Protein AF-A0A367FMP9-F1 (afdb_monomer_lite)

Structure (mmCIF, N/CA/C/O backbone):
data_AF-A0A367FMP9-F1
#
_entry.id   AF-A0A367FMP9-F1
#
loop_
_atom_site.group_PDB
_atom_site.id
_atom_site.type_symbol
_atom_site.label_atom_id
_atom_site.label_alt_id
_atom_site.label_comp_id
_atom_site.label_asym_id
_atom_site.label_entity_id
_atom_site.label_seq_id
_atom_site.pdbx_PDB_ins_code
_atom_site.Cartn_x
_atom_site.Cartn_y
_atom_site.Cartn_z
_atom_site.occupancy
_atom_site.B_iso_or_equiv
_atom_site.auth_seq_id
_atom_site.auth_comp_id
_atom_site.auth_asym_id
_atom_site.auth_atom_id
_atom_site.pdbx_PDB_model_num
ATOM 1 N N . MET A 1 1 ? -19.852 -43.358 34.029 1.00 41.12 1 MET A N 1
ATOM 2 C CA . MET A 1 1 ? -18.564 -44.069 33.866 1.00 41.12 1 MET A CA 1
ATOM 3 C C . MET A 1 1 ? -17.877 -43.483 32.632 1.00 41.12 1 MET A C 1
ATOM 5 O O . MET A 1 1 ? -18.509 -43.511 31.595 1.00 41.12 1 MET A O 1
ATOM 9 N N . ASN A 1 2 ? -16.707 -42.842 32.593 1.00 47.84 2 ASN A N 1
ATOM 10 C CA . ASN A 1 2 ? -15.690 -42.429 33.561 1.00 47.84 2 ASN A CA 1
ATOM 11 C C . ASN A 1 2 ? -15.113 -41.090 33.049 1.00 47.84 2 ASN A C 1
ATOM 13 O O . ASN A 1 2 ? -14.847 -40.946 31.858 1.00 47.84 2 ASN A O 1
ATOM 17 N N . LYS A 1 3 ? -14.960 -40.106 33.940 1.00 50.38 3 LYS A N 1
ATOM 18 C CA . LYS A 1 3 ? -14.469 -38.748 33.662 1.00 50.38 3 LYS A CA 1
ATOM 19 C C . LYS A 1 3 ? -12.982 -38.718 34.039 1.00 50.38 3 LYS A C 1
ATOM 21 O O . LYS A 1 3 ? -12.670 -38.878 35.213 1.00 50.38 3 LYS A O 1
ATOM 26 N N . ALA A 1 4 ? -12.076 -38.581 33.070 1.00 57.34 4 ALA A N 1
ATOM 27 C CA . ALA A 1 4 ? -10.633 -38.550 33.323 1.00 57.34 4 ALA A CA 1
ATOM 28 C C . ALA A 1 4 ? -10.126 -37.100 33.367 1.00 57.34 4 ALA A C 1
ATOM 30 O O . ALA A 1 4 ? -9.941 -36.447 32.341 1.00 57.34 4 ALA A O 1
ATOM 31 N N . SER A 1 5 ? -9.931 -36.598 34.581 1.00 60.44 5 SER A N 1
ATOM 32 C CA . SER A 1 5 ? -9.283 -35.332 34.921 1.00 60.44 5 SER A CA 1
ATOM 33 C C . SER A 1 5 ? -7.762 -35.510 34.920 1.00 60.44 5 SER A C 1
ATOM 35 O O . SER A 1 5 ? -7.238 -36.382 35.609 1.00 60.44 5 SER A O 1
ATOM 37 N N . ARG A 1 6 ? -7.036 -34.682 34.159 1.00 68.94 6 ARG A N 1
ATOM 38 C CA . ARG A 1 6 ? -5.566 -34.612 34.206 1.00 68.94 6 ARG A CA 1
ATOM 39 C C . ARG A 1 6 ? -5.124 -33.415 35.062 1.00 68.94 6 ARG A C 1
ATOM 41 O O . ARG A 1 6 ? -5.637 -32.319 34.831 1.00 68.94 6 ARG A O 1
ATOM 48 N N . PRO A 1 7 ? -4.208 -33.600 36.029 1.00 62.88 7 PRO A N 1
ATOM 49 C CA . PRO A 1 7 ? -3.743 -32.526 36.895 1.00 62.88 7 PRO A CA 1
ATOM 50 C C . PRO A 1 7 ? -2.703 -31.631 36.210 1.00 62.88 7 PRO A C 1
ATOM 52 O O . PRO A 1 7 ? -1.927 -32.060 35.357 1.00 62.88 7 PRO A O 1
ATOM 55 N N . TRP A 1 8 ? -2.737 -30.366 36.616 1.00 44.94 8 TRP A N 1
ATOM 56 C CA . TRP A 1 8 ? -1.845 -29.281 36.234 1.00 44.94 8 TRP A CA 1
ATOM 57 C C . TRP A 1 8 ? -0.479 -29.420 36.916 1.00 44.94 8 TRP A C 1
ATOM 59 O O . TRP A 1 8 ? -0.412 -29.749 38.098 1.00 44.94 8 TRP A O 1
ATOM 69 N N . ILE A 1 9 ? 0.598 -29.092 36.199 1.00 62.84 9 ILE A N 1
ATOM 70 C CA . ILE A 1 9 ? 1.933 -28.889 36.774 1.00 62.84 9 ILE A CA 1
ATOM 71 C C . ILE A 1 9 ? 2.283 -27.409 36.583 1.00 62.84 9 ILE A C 1
ATOM 73 O O . ILE A 1 9 ? 2.570 -26.969 35.472 1.00 62.84 9 ILE A O 1
ATOM 77 N N . CYS A 1 10 ? 2.222 -26.641 37.672 1.00 55.25 10 CYS A N 1
ATOM 78 C CA . CYS A 1 10 ? 2.779 -25.292 37.760 1.00 55.25 10 CYS A CA 1
ATOM 79 C C . CYS A 1 10 ? 4.260 -25.404 38.133 1.00 55.25 10 CYS A C 1
ATOM 81 O O . CYS A 1 10 ? 4.581 -25.888 39.216 1.00 55.25 10 CYS A O 1
ATOM 83 N N . VAL A 1 11 ? 5.156 -24.945 37.259 1.00 69.00 11 VAL A N 1
ATOM 84 C CA . VAL A 1 11 ? 6.580 -24.778 37.580 1.00 69.00 11 VAL A CA 1
ATOM 85 C C . VAL A 1 11 ? 6.829 -23.300 37.859 1.00 69.00 11 VAL A C 1
ATOM 87 O O . VAL A 1 11 ? 6.815 -22.474 36.949 1.00 69.00 11 VAL A O 1
ATOM 90 N N . THR A 1 12 ? 7.029 -22.964 39.130 1.00 63.22 12 THR A N 1
ATOM 91 C CA . THR A 1 12 ? 7.410 -21.626 39.594 1.00 63.22 12 THR A CA 1
ATOM 92 C C . THR A 1 12 ? 8.935 -21.528 39.597 1.00 63.22 12 THR A C 1
ATOM 94 O O . THR A 1 12 ? 9.596 -22.212 40.374 1.00 63.22 12 THR A O 1
ATOM 97 N N . VAL A 1 13 ? 9.510 -20.685 38.737 1.00 65.69 13 VAL A N 1
ATOM 98 C CA . VAL A 1 13 ? 10.944 -20.357 38.773 1.00 65.69 13 VAL A CA 1
ATOM 99 C C . VAL A 1 13 ? 11.116 -19.087 39.602 1.00 65.69 13 VAL A C 1
ATOM 101 O O . VAL A 1 13 ? 10.704 -18.007 39.186 1.00 65.69 13 VAL A O 1
ATOM 104 N N . ALA A 1 14 ? 11.705 -19.226 40.788 1.00 62.50 14 ALA A N 1
ATOM 105 C CA . ALA A 1 14 ? 12.125 -18.107 41.621 1.00 62.50 14 ALA A CA 1
ATOM 106 C C . ALA A 1 14 ? 13.494 -17.603 41.136 1.00 62.50 14 ALA A C 1
ATOM 108 O O . ALA A 1 14 ? 14.481 -18.330 41.214 1.00 62.50 14 ALA A O 1
ATOM 109 N N . PHE A 1 15 ? 13.561 -16.365 40.641 1.00 57.66 15 PHE A N 1
ATOM 110 C CA . PHE A 1 15 ? 14.829 -15.674 40.400 1.00 57.66 15 PHE A CA 1
ATOM 111 C C . PHE A 1 15 ? 15.141 -14.777 41.601 1.00 57.66 15 PHE A C 1
ATOM 113 O O . PHE A 1 15 ? 14.449 -13.788 41.848 1.00 57.66 15 PHE A O 1
ATOM 120 N N . LEU A 1 16 ? 16.171 -15.162 42.360 1.00 63.25 16 LEU A N 1
ATOM 121 C CA . LEU A 1 16 ? 16.788 -14.340 43.396 1.00 63.25 16 LEU A CA 1
ATOM 122 C C . LEU A 1 16 ? 17.497 -13.137 42.763 1.00 63.25 16 LEU A C 1
ATOM 124 O O . LEU A 1 16 ? 18.190 -13.263 41.754 1.00 63.25 16 LEU A O 1
ATOM 128 N N . GLY A 1 17 ? 17.313 -11.978 43.392 1.00 45.84 17 GLY A N 1
ATOM 129 C CA . GLY A 1 17 ? 17.892 -10.707 42.984 1.00 45.84 17 GLY A CA 1
ATOM 130 C C . GLY A 1 17 ? 19.387 -10.574 43.275 1.00 45.84 17 GLY A C 1
ATOM 131 O O . GLY A 1 17 ? 19.927 -11.166 44.207 1.00 45.84 17 GLY A O 1
ATOM 132 N N . LEU A 1 18 ? 20.020 -9.703 42.493 1.00 62.56 18 LEU A N 1
ATOM 133 C CA . LEU A 1 18 ? 21.317 -9.105 42.779 1.00 62.56 18 LEU A CA 1
ATOM 134 C C . LEU A 1 18 ? 21.143 -7.586 42.694 1.00 62.56 18 LEU A C 1
ATOM 136 O O . LEU A 1 18 ? 20.900 -7.034 41.623 1.00 62.56 18 LEU A O 1
ATOM 140 N N . VAL A 1 19 ? 21.213 -6.927 43.850 1.00 63.03 19 VAL A N 1
ATOM 141 C CA . VAL A 1 19 ? 21.247 -5.468 43.978 1.00 63.03 19 VAL A CA 1
ATOM 142 C C . VAL A 1 19 ? 22.716 -5.056 43.957 1.00 63.03 19 VAL A C 1
ATOM 144 O O . VAL A 1 19 ? 23.483 -5.488 44.814 1.00 63.03 19 VAL A O 1
ATOM 147 N N . ALA A 1 20 ? 23.110 -4.245 42.977 1.00 69.69 20 ALA A N 1
ATOM 148 C CA . ALA A 1 20 ? 24.443 -3.651 42.907 1.00 69.69 20 ALA A CA 1
ATOM 149 C C . ALA A 1 20 ? 24.417 -2.192 43.419 1.00 69.69 20 ALA A C 1
ATOM 151 O O . ALA A 1 20 ? 23.413 -1.501 43.225 1.00 69.69 20 ALA A O 1
ATOM 152 N N . PRO A 1 21 ? 25.493 -1.722 44.078 1.00 63.00 21 PRO A N 1
ATOM 153 C CA . PRO A 1 21 ? 25.551 -0.416 44.731 1.00 63.00 21 PRO A CA 1
ATOM 154 C C . PRO A 1 21 ? 25.764 0.746 43.750 1.00 63.00 21 PRO A C 1
ATOM 156 O O . PRO A 1 21 ? 26.483 0.630 42.758 1.00 63.00 21 PRO A O 1
ATOM 159 N N . ALA A 1 22 ? 25.157 1.889 44.076 1.00 54.41 22 ALA A N 1
ATOM 160 C CA . ALA A 1 22 ? 25.309 3.155 43.371 1.00 54.41 22 ALA A CA 1
ATOM 161 C C . ALA A 1 22 ? 26.626 3.857 43.745 1.00 54.41 22 ALA A C 1
ATOM 163 O O . ALA A 1 22 ? 26.921 4.057 44.923 1.00 54.41 22 ALA A O 1
ATOM 164 N N . THR A 1 23 ? 27.385 4.287 42.739 1.00 71.00 23 THR A N 1
ATOM 165 C CA . THR A 1 23 ? 28.514 5.217 42.865 1.00 71.00 23 THR A CA 1
ATOM 166 C C . THR A 1 23 ? 28.060 6.643 42.526 1.00 71.00 23 THR A C 1
ATOM 168 O O . THR A 1 23 ? 27.475 6.855 41.463 1.00 71.00 23 THR A O 1
ATOM 171 N N . PRO A 1 24 ? 28.326 7.651 43.376 1.00 57.12 24 PRO A N 1
ATOM 172 C CA . PRO A 1 24 ? 28.145 9.047 43.005 1.00 57.12 24 PRO A CA 1
ATOM 173 C C . PRO A 1 24 ? 29.398 9.565 42.287 1.00 57.12 24 PRO A C 1
ATOM 175 O O . PRO A 1 24 ? 30.506 9.470 42.810 1.00 57.12 24 PRO A O 1
ATOM 178 N N . ALA A 1 25 ? 29.220 10.161 41.110 1.00 63.53 25 ALA A N 1
ATOM 179 C CA . ALA A 1 25 ? 30.243 10.975 40.464 1.00 63.53 25 ALA A CA 1
ATOM 180 C C . ALA A 1 25 ? 29.749 12.423 40.408 1.00 63.53 25 ALA A C 1
ATOM 182 O O . ALA A 1 25 ? 28.832 12.756 39.658 1.00 63.53 25 ALA A O 1
ATOM 183 N N . MET A 1 26 ? 30.354 13.281 41.229 1.00 53.59 26 MET A N 1
ATOM 184 C CA . MET A 1 26 ? 30.316 14.723 41.026 1.00 53.59 26 MET A CA 1
ATOM 185 C C . MET A 1 26 ? 31.365 15.092 39.978 1.00 53.59 26 MET A C 1
ATOM 187 O O . MET A 1 26 ? 32.537 14.767 40.143 1.00 53.59 26 MET A O 1
ATOM 191 N N . ALA A 1 27 ? 30.960 15.823 38.944 1.00 55.28 27 ALA A N 1
ATOM 192 C CA . ALA A 1 27 ? 31.862 16.670 38.177 1.00 55.28 27 ALA A CA 1
ATOM 193 C C . ALA A 1 27 ? 31.080 17.875 37.649 1.00 55.28 27 ALA A C 1
ATOM 195 O O . ALA A 1 27 ? 30.148 17.745 36.857 1.00 55.28 27 ALA A O 1
ATOM 196 N N . ALA A 1 28 ? 31.465 19.046 38.146 1.00 50.59 28 ALA A N 1
ATOM 197 C CA . ALA A 1 28 ? 31.073 20.342 37.626 1.00 50.59 28 ALA A CA 1
ATOM 198 C C . ALA A 1 28 ? 31.735 20.585 36.259 1.00 50.59 28 ALA A C 1
ATOM 200 O O . ALA A 1 28 ? 32.899 20.241 36.060 1.00 50.59 28 ALA A O 1
ATOM 201 N N . GLY A 1 29 ? 31.008 21.220 35.340 1.00 46.66 29 GLY A N 1
ATOM 202 C CA . GLY A 1 29 ? 31.519 21.655 34.043 1.00 46.66 29 GLY A CA 1
ATOM 203 C C . GLY A 1 29 ? 30.668 22.793 33.487 1.00 46.66 29 GLY A C 1
ATOM 204 O O . GLY A 1 29 ? 29.458 22.661 33.335 1.00 46.66 29 GLY A O 1
ATOM 205 N N . VAL A 1 30 ? 31.316 23.928 33.259 1.00 44.28 30 VAL A N 1
ATOM 206 C CA . VAL A 1 30 ? 30.765 25.252 32.952 1.00 44.28 30 VAL A CA 1
ATOM 207 C C . VAL A 1 30 ? 30.417 25.409 31.456 1.00 44.28 30 VAL A C 1
ATOM 209 O O . VAL A 1 30 ? 31.177 24.981 30.599 1.00 44.28 30 VAL A O 1
ATOM 212 N N . ALA A 1 31 ? 29.270 26.056 31.201 1.00 42.22 31 ALA A N 1
ATOM 213 C CA . ALA A 1 31 ? 28.817 26.876 30.057 1.00 42.22 31 ALA A CA 1
ATOM 214 C C . ALA A 1 31 ? 29.246 26.583 28.595 1.00 42.22 31 ALA A C 1
ATOM 216 O O . ALA A 1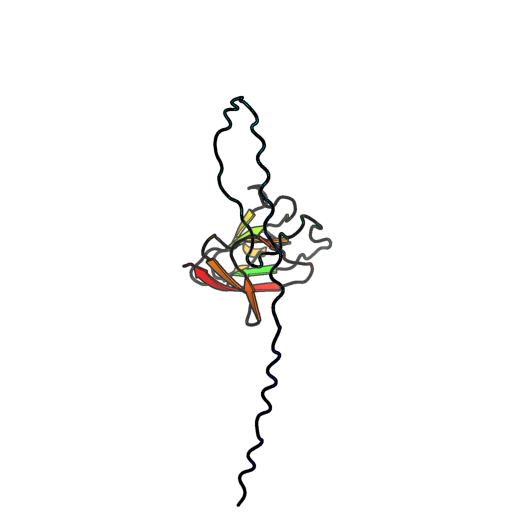 31 ? 30.407 26.736 28.228 1.00 42.22 31 ALA A O 1
ATOM 217 N N . SER A 1 32 ? 28.252 26.469 27.697 1.00 46.12 32 SER A N 1
ATOM 218 C CA . SER A 1 32 ? 27.940 27.514 26.688 1.00 46.12 32 SER A CA 1
ATOM 219 C C . SER A 1 32 ? 26.689 27.178 25.850 1.00 46.12 32 SER A C 1
ATOM 221 O O . SER A 1 32 ? 26.336 26.006 25.720 1.00 46.12 32 SER A O 1
ATOM 223 N N . PRO A 1 33 ? 25.978 28.192 25.314 1.00 54.31 33 PRO A N 1
ATOM 224 C CA . PRO A 1 33 ? 24.653 28.041 24.730 1.00 54.31 33 PRO A CA 1
ATOM 225 C C . PRO A 1 33 ? 24.735 27.616 23.262 1.00 54.31 33 PRO A C 1
ATOM 227 O O . PRO A 1 33 ? 25.579 28.078 22.499 1.00 54.31 33 PRO A O 1
ATOM 230 N N . SER A 1 34 ? 23.807 26.773 22.828 1.00 41.69 34 SER A N 1
ATOM 231 C CA . SER A 1 34 ? 23.527 26.583 21.408 1.00 41.69 34 SER A CA 1
ATOM 232 C C . SER A 1 34 ? 22.027 26.495 21.221 1.00 41.69 34 SER A C 1
ATOM 234 O O . SER A 1 34 ? 21.369 25.521 21.578 1.00 41.69 34 SER A O 1
ATOM 236 N N . THR A 1 35 ? 21.483 27.578 20.683 1.00 51.22 35 THR A N 1
ATOM 237 C CA . THR A 1 35 ? 20.157 27.637 20.095 1.00 51.22 35 THR A CA 1
ATOM 238 C C . THR A 1 35 ? 20.048 26.539 19.040 1.00 51.22 35 THR A C 1
ATOM 240 O O . THR A 1 35 ? 20.678 26.617 17.989 1.00 51.22 35 THR A O 1
ATOM 243 N N . THR A 1 36 ? 19.230 25.516 19.270 1.00 41.19 36 THR A N 1
ATOM 244 C CA . THR A 1 36 ? 18.662 24.733 18.169 1.00 41.19 36 THR A CA 1
ATOM 245 C C . THR A 1 36 ? 17.211 24.401 18.482 1.00 41.19 36 THR A C 1
ATOM 247 O O . THR A 1 36 ? 16.864 23.653 19.390 1.00 41.19 36 THR A O 1
ATOM 250 N N . ARG A 1 37 ? 16.375 25.079 17.705 1.00 37.84 37 ARG A N 1
ATOM 251 C CA . ARG A 1 37 ? 14.945 24.913 17.493 1.00 37.84 37 ARG A CA 1
ATOM 252 C C . ARG A 1 37 ? 14.571 23.428 17.355 1.00 37.84 37 ARG A C 1
ATOM 254 O O . ARG A 1 37 ? 15.131 22.748 16.510 1.00 37.84 37 ARG A O 1
ATOM 261 N N . GLY A 1 38 ? 13.604 23.010 18.177 1.00 41.84 38 GLY A N 1
ATOM 262 C CA . GLY A 1 38 ? 12.601 21.957 17.965 1.00 41.84 38 GLY A CA 1
ATOM 263 C C . GLY A 1 38 ? 13.011 20.672 17.240 1.00 41.84 38 GLY A C 1
ATOM 264 O O . GLY A 1 38 ? 13.281 20.684 16.051 1.00 41.84 38 GLY A O 1
ATOM 265 N N . HIS A 1 39 ? 12.906 19.535 17.926 1.00 34.69 39 HIS A N 1
ATOM 266 C CA . HIS A 1 39 ? 11.821 18.569 17.711 1.00 34.69 39 HIS A CA 1
ATOM 267 C C . HIS A 1 39 ? 12.013 17.394 18.674 1.00 34.69 39 HIS A C 1
ATOM 269 O O . HIS A 1 39 ? 12.926 16.581 18.555 1.00 34.69 39 HIS A O 1
ATOM 275 N N . THR A 1 40 ? 11.131 17.349 19.663 1.00 32.59 40 THR A N 1
ATOM 276 C CA . THR A 1 40 ? 11.022 16.292 20.658 1.00 32.59 40 THR A CA 1
ATOM 277 C C . THR A 1 40 ? 10.536 14.993 20.010 1.00 32.59 40 THR A C 1
ATOM 279 O O . THR A 1 40 ? 9.565 14.997 19.259 1.00 32.59 40 THR A O 1
ATOM 282 N N . ALA A 1 41 ? 11.195 13.901 20.405 1.00 37.31 41 ALA A N 1
ATOM 283 C CA . ALA A 1 41 ? 10.769 12.502 20.382 1.00 37.31 41 ALA A CA 1
ATOM 284 C C . ALA A 1 41 ? 10.529 11.811 19.025 1.00 37.31 41 ALA A C 1
ATOM 286 O O . ALA A 1 41 ? 9.494 11.954 18.384 1.00 37.31 41 ALA A O 1
ATOM 287 N N . VAL A 1 42 ? 11.412 10.857 18.714 1.00 34.66 42 VAL A N 1
ATOM 288 C CA . VAL A 1 42 ? 11.005 9.616 18.041 1.00 34.66 42 VAL A CA 1
ATOM 289 C C . VAL A 1 42 ? 11.493 8.442 18.881 1.00 34.66 42 VAL A C 1
ATOM 291 O O . VAL A 1 42 ? 12.537 7.850 18.620 1.00 34.66 42 VAL A O 1
ATOM 294 N N . GLN A 1 43 ? 10.718 8.103 19.909 1.00 33.62 43 GLN A N 1
ATOM 295 C CA . GLN A 1 43 ? 10.812 6.804 20.562 1.00 33.62 43 GLN A CA 1
ATOM 296 C C . GLN A 1 43 ? 9.936 5.842 19.753 1.00 33.62 43 GLN A C 1
ATOM 298 O O . GLN A 1 43 ? 8.721 5.770 19.916 1.00 33.62 43 GLN A O 1
ATOM 303 N N . SER A 1 44 ? 10.552 5.190 18.766 1.00 40.22 44 SER A N 1
ATOM 304 C CA . SER A 1 44 ? 9.930 4.117 17.992 1.00 40.22 44 SER A CA 1
ATOM 305 C C . SER A 1 44 ? 10.217 2.790 18.676 1.00 40.22 44 SER A C 1
ATOM 307 O O . SER A 1 44 ? 11.192 2.142 18.325 1.00 40.22 44 SER A O 1
ATOM 309 N N . ASP A 1 45 ? 9.355 2.380 19.601 1.00 41.53 45 ASP A N 1
ATOM 310 C CA . ASP A 1 45 ? 9.285 0.981 20.019 1.00 41.53 45 ASP A CA 1
ATOM 311 C C . ASP A 1 45 ? 7.835 0.557 20.237 1.00 41.53 45 ASP A C 1
ATOM 313 O O . ASP A 1 45 ? 7.234 0.778 21.283 1.00 41.53 45 ASP A O 1
ATOM 317 N N . ALA A 1 46 ? 7.276 -0.039 19.183 1.00 36.09 46 ALA A N 1
ATOM 318 C CA . ALA A 1 46 ? 6.216 -1.041 19.235 1.00 36.09 46 ALA A CA 1
ATOM 319 C C . ALA A 1 46 ? 6.098 -1.683 17.841 1.00 36.09 46 ALA A C 1
ATOM 321 O O . ALA A 1 46 ? 5.275 -1.294 17.016 1.00 36.09 46 ALA A O 1
ATOM 322 N N . SER A 1 47 ? 6.977 -2.648 17.556 1.00 39.75 47 SER A N 1
ATOM 323 C CA . SER A 1 47 ? 6.764 -3.706 16.547 1.00 39.75 47 SER A CA 1
ATOM 324 C C . SER A 1 47 ? 6.430 -3.259 15.109 1.00 39.75 47 SER A C 1
ATOM 326 O O . SER A 1 47 ? 5.775 -3.988 14.364 1.00 39.75 47 SER A O 1
ATOM 328 N N . GLY A 1 48 ? 6.892 -2.080 14.691 1.00 38.50 48 GLY A N 1
ATOM 329 C CA . GLY A 1 48 ? 6.840 -1.596 13.313 1.00 38.50 48 GLY A CA 1
ATOM 330 C C . GLY A 1 48 ? 8.215 -1.737 12.683 1.00 38.50 48 GLY A C 1
ATOM 331 O O . GLY A 1 48 ? 9.029 -0.823 12.779 1.00 38.50 48 GLY A O 1
ATOM 332 N N . GLY A 1 49 ? 8.502 -2.891 12.076 1.00 35.31 49 GLY A N 1
ATOM 333 C CA . GLY A 1 49 ? 9.765 -3.088 11.371 1.00 35.31 49 GLY A CA 1
ATOM 334 C C . GLY A 1 49 ? 9.964 -1.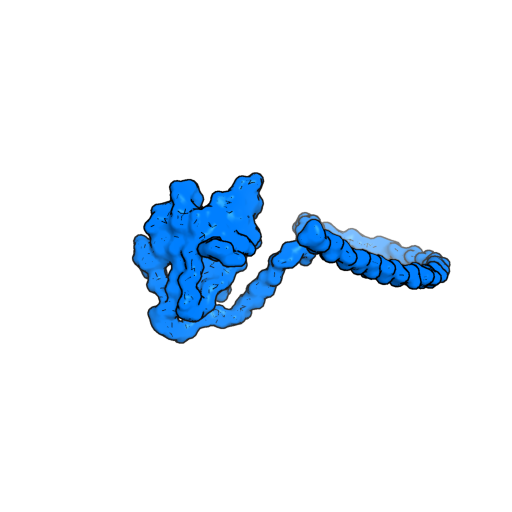955 10.366 1.00 35.31 49 GLY A C 1
ATOM 335 O O . GLY A 1 49 ? 9.201 -1.847 9.406 1.00 35.31 49 GLY A O 1
ATOM 336 N N . ARG A 1 50 ? 10.966 -1.094 10.596 1.00 43.22 50 ARG A N 1
ATOM 337 C CA . ARG A 1 50 ? 11.430 -0.126 9.600 1.00 43.22 50 ARG A CA 1
ATOM 338 C C . ARG A 1 50 ? 11.827 -0.936 8.375 1.00 43.22 50 ARG A C 1
ATOM 340 O O . ARG A 1 50 ? 12.864 -1.593 8.363 1.00 43.22 50 ARG A O 1
ATOM 347 N N . VAL A 1 51 ? 10.956 -0.957 7.372 1.00 45.75 51 VAL A N 1
ATOM 348 C CA . VAL A 1 51 ? 11.218 -1.676 6.130 1.00 45.75 51 VAL A CA 1
ATOM 349 C C . VAL A 1 51 ? 12.369 -0.949 5.452 1.00 45.75 51 VAL A C 1
ATOM 351 O O . VAL A 1 51 ? 12.203 0.186 4.998 1.00 45.75 51 VAL A O 1
ATOM 354 N N . ALA A 1 52 ? 13.538 -1.589 5.441 1.00 44.09 52 ALA A N 1
ATOM 355 C CA . ALA A 1 52 ? 14.705 -1.110 4.722 1.00 44.09 52 ALA A CA 1
ATOM 356 C C . ALA A 1 52 ? 14.307 -0.812 3.267 1.00 44.09 52 ALA A C 1
ATOM 358 O O . ALA A 1 52 ? 13.649 -1.630 2.613 1.00 44.09 52 ALA A O 1
ATOM 359 N N . ALA A 1 53 ? 14.664 0.378 2.781 1.00 49.19 53 ALA A N 1
ATOM 360 C CA . ALA A 1 53 ? 14.576 0.719 1.368 1.00 49.19 53 ALA A CA 1
ATOM 361 C C . ALA A 1 53 ? 15.480 -0.263 0.619 1.00 49.19 53 ALA A C 1
ATOM 363 O O . ALA A 1 53 ? 16.700 -0.183 0.707 1.00 49.19 53 ALA A O 1
ATOM 364 N N . GLY A 1 54 ? 14.901 -1.285 -0.001 1.00 52.22 54 GLY A N 1
ATOM 365 C CA . GLY A 1 54 ? 15.719 -2.396 -0.458 1.00 52.22 54 GLY A CA 1
ATOM 366 C C . GLY A 1 54 ? 14.948 -3.364 -1.318 1.00 52.22 54 GLY A C 1
ATOM 367 O O . GLY A 1 54 ? 14.461 -4.374 -0.812 1.00 52.22 54 GLY A O 1
ATOM 368 N N . ARG A 1 55 ? 14.949 -3.067 -2.621 1.00 55.47 55 ARG A N 1
ATOM 369 C CA . ARG A 1 55 ? 14.398 -3.799 -3.776 1.00 55.47 55 ARG A CA 1
ATOM 370 C C . ARG A 1 55 ? 13.024 -3.263 -4.217 1.00 55.47 55 ARG A C 1
ATOM 372 O O . ARG A 1 55 ? 12.073 -3.284 -3.445 1.00 55.47 55 ARG A O 1
ATOM 379 N N . LYS A 1 56 ? 12.961 -2.745 -5.444 1.00 66.69 56 LYS A N 1
ATOM 380 C CA . LYS A 1 56 ? 11.719 -2.574 -6.213 1.00 66.69 56 LYS A CA 1
ATOM 381 C C . LYS A 1 56 ? 11.221 -3.967 -6.618 1.00 66.69 56 LYS A C 1
ATOM 383 O O . LYS A 1 56 ? 12.022 -4.908 -6.574 1.00 66.69 56 LYS A O 1
ATOM 388 N N . CYS A 1 57 ? 9.947 -4.138 -6.946 1.00 71.38 57 CYS A N 1
ATOM 389 C CA . CYS A 1 57 ? 9.543 -5.336 -7.680 1.00 71.38 57 CYS A CA 1
ATOM 390 C C . CYS A 1 57 ? 10.352 -5.486 -8.974 1.00 71.38 57 CYS A C 1
ATOM 392 O O . CYS A 1 57 ? 10.738 -4.485 -9.580 1.00 71.38 57 CYS A O 1
ATOM 394 N N . THR A 1 58 ? 10.664 -6.724 -9.364 1.00 63.38 58 THR A N 1
ATOM 395 C CA . THR A 1 58 ? 11.714 -6.979 -10.370 1.00 63.38 58 THR A CA 1
ATOM 396 C C . THR A 1 58 ? 11.245 -7.503 -11.728 1.00 63.38 58 THR A C 1
ATOM 398 O O . THR A 1 58 ? 12.009 -7.353 -12.667 1.00 63.38 58 THR A O 1
ATOM 401 N N . GLU A 1 59 ? 10.043 -8.068 -11.894 1.00 59.41 59 GLU A N 1
ATOM 402 C CA . GLU A 1 59 ? 9.605 -8.697 -13.166 1.00 59.41 59 GLU A CA 1
ATOM 403 C C . GLU A 1 59 ? 8.057 -8.730 -13.268 1.00 59.41 59 GLU A C 1
ATOM 405 O O . GLU A 1 59 ? 7.383 -8.592 -12.244 1.00 59.41 59 GLU A O 1
ATOM 410 N N . PRO A 1 60 ? 7.452 -8.911 -14.464 1.00 59.28 60 PRO A N 1
ATOM 411 C CA . PRO A 1 60 ? 6.539 -7.956 -15.119 1.00 59.28 60 PRO A CA 1
ATOM 412 C C . PRO A 1 60 ? 5.141 -7.805 -14.490 1.00 59.28 60 PRO A C 1
ATOM 414 O O . PRO A 1 60 ? 4.292 -7.103 -15.041 1.00 59.28 60 PRO A O 1
ATOM 417 N N . LEU A 1 61 ? 4.882 -8.506 -13.386 1.00 63.22 61 LEU A N 1
ATOM 418 C CA . LEU A 1 61 ? 3.670 -8.435 -12.580 1.00 63.22 61 LEU A CA 1
ATOM 419 C C . LEU A 1 61 ? 4.065 -8.354 -11.097 1.00 63.22 61 LEU A C 1
ATOM 421 O O . LEU A 1 61 ? 4.170 -9.362 -10.387 1.00 63.22 61 LEU A O 1
ATOM 425 N N . CYS A 1 62 ? 4.251 -7.130 -10.618 1.00 73.69 62 CYS A N 1
ATOM 426 C CA . CYS A 1 62 ? 4.490 -6.822 -9.217 1.00 73.69 62 CYS A CA 1
ATOM 427 C C . CYS A 1 62 ? 3.173 -6.830 -8.446 1.00 73.69 62 CYS A C 1
ATOM 429 O O . CYS A 1 62 ? 2.438 -5.844 -8.414 1.00 73.69 62 CYS A O 1
ATOM 431 N N . GLY A 1 63 ? 2.886 -7.964 -7.810 1.00 84.75 63 GLY A N 1
ATOM 432 C CA . GLY A 1 63 ? 1.762 -8.125 -6.895 1.00 84.75 63 GLY A CA 1
ATOM 433 C C . GLY A 1 63 ? 0.425 -7.536 -7.378 1.00 84.75 63 GLY A C 1
ATOM 434 O O . GLY A 1 63 ? 0.175 -7.330 -8.562 1.00 84.75 63 GLY A O 1
ATOM 435 N N . ARG A 1 64 ? -0.504 -7.322 -6.446 1.00 87.88 64 ARG A N 1
ATOM 436 C CA . ARG A 1 64 ? -1.710 -6.509 -6.669 1.00 87.88 64 ARG A CA 1
ATOM 437 C C . ARG A 1 64 ? -2.297 -6.096 -5.337 1.00 87.88 64 ARG A C 1
ATOM 439 O O . ARG A 1 64 ? -2.466 -6.946 -4.467 1.00 87.88 64 ARG A O 1
ATOM 446 N N . VAL A 1 65 ? -2.693 -4.841 -5.190 1.00 92.94 65 VAL A N 1
ATOM 447 C CA . VAL A 1 65 ? -3.511 -4.412 -4.052 1.00 92.94 65 VAL A CA 1
ATOM 448 C C . VAL A 1 65 ? -4.956 -4.294 -4.511 1.00 92.94 65 VAL A C 1
ATOM 450 O O . VAL A 1 65 ? -5.221 -3.638 -5.511 1.00 92.94 65 VAL A O 1
ATOM 453 N N . TYR A 1 66 ? -5.872 -4.942 -3.792 1.00 93.56 66 TYR A N 1
ATOM 454 C CA . TYR A 1 66 ? -7.314 -4.816 -3.999 1.00 93.56 66 TYR A CA 1
ATOM 455 C C . TYR A 1 66 ? -7.952 -4.265 -2.731 1.00 93.56 66 TYR A C 1
ATOM 457 O O . TYR A 1 66 ? -7.861 -4.901 -1.677 1.00 93.56 66 TYR A O 1
ATOM 465 N N . ASN A 1 67 ? -8.587 -3.102 -2.827 1.00 95.19 67 ASN A N 1
ATOM 466 C CA . ASN A 1 67 ? -9.276 -2.470 -1.716 1.00 95.19 67 ASN A CA 1
ATOM 467 C C . ASN A 1 67 ? -10.753 -2.883 -1.718 1.00 95.19 67 ASN A C 1
ATOM 469 O O . ASN A 1 67 ? -11.549 -2.341 -2.472 1.00 95.19 67 ASN A O 1
ATOM 473 N N . ARG A 1 68 ? -11.137 -3.857 -0.890 1.00 93.94 68 ARG A N 1
ATOM 474 C CA . ARG A 1 68 ? -12.552 -4.220 -0.692 1.00 93.94 68 ARG A CA 1
ATOM 475 C C . ARG A 1 68 ? -13.251 -3.398 0.373 1.00 93.94 68 ARG A C 1
ATOM 477 O O . ARG A 1 68 ? -14.465 -3.538 0.487 1.00 93.94 68 ARG A O 1
ATOM 484 N N . ASP A 1 69 ? -12.504 -2.685 1.207 1.00 91.81 69 ASP A N 1
ATOM 485 C CA . ASP A 1 69 ? -13.138 -1.900 2.250 1.00 91.81 69 ASP A CA 1
ATOM 486 C C . ASP A 1 69 ? -14.041 -0.863 1.581 1.00 91.81 69 ASP A C 1
ATOM 488 O O . ASP A 1 69 ? -13.618 -0.136 0.683 1.00 91.81 69 ASP A O 1
ATOM 492 N N . ASP A 1 70 ? -15.313 -0.877 1.961 1.00 89.50 70 ASP A N 1
ATOM 493 C CA . ASP A 1 70 ? -16.379 -0.125 1.311 1.00 89.50 70 ASP A CA 1
ATOM 494 C C . ASP A 1 70 ? -16.424 1.347 1.741 1.00 89.50 70 ASP A C 1
ATOM 496 O O . ASP A 1 70 ? -17.170 2.146 1.174 1.00 89.50 70 ASP A O 1
ATOM 500 N N . ARG A 1 71 ? -15.601 1.723 2.725 1.00 90.50 71 ARG A N 1
ATOM 501 C CA . ARG A 1 71 ? -15.673 3.015 3.412 1.00 90.50 71 ARG A CA 1
ATOM 502 C C . ARG A 1 71 ? -14.464 3.896 3.148 1.00 90.50 71 ARG A C 1
ATOM 504 O O . ARG A 1 71 ? -14.612 5.112 3.035 1.00 90.50 71 ARG A O 1
ATOM 511 N N . TYR A 1 72 ? -13.273 3.317 3.045 1.00 91.06 72 TYR A N 1
ATOM 512 C CA . TYR A 1 72 ? -12.026 4.068 3.037 1.00 91.06 72 TYR A CA 1
ATOM 513 C C . TYR A 1 72 ? -11.266 3.910 1.724 1.00 91.06 72 TYR A C 1
ATOM 515 O O . TYR A 1 72 ? -11.130 2.825 1.158 1.00 91.06 72 TYR A O 1
ATOM 523 N N . ARG A 1 73 ? -10.712 5.027 1.249 1.00 91.31 73 ARG A N 1
ATOM 524 C CA . ARG A 1 73 ? -9.735 5.009 0.160 1.00 91.31 73 ARG A CA 1
ATOM 525 C C . ARG A 1 73 ? -8.399 4.502 0.690 1.00 91.31 73 ARG A C 1
ATOM 527 O O . ARG A 1 73 ? -7.974 4.887 1.778 1.00 91.31 73 ARG A O 1
ATOM 534 N N . LEU A 1 74 ? -7.724 3.686 -0.107 1.00 93.12 74 LEU A N 1
ATOM 535 C CA . LEU A 1 74 ? -6.404 3.155 0.197 1.00 93.12 74 LEU A CA 1
ATOM 536 C C . LEU A 1 74 ? -5.377 3.814 -0.718 1.00 93.12 74 LEU A C 1
ATOM 538 O O . LEU A 1 74 ? -5.622 3.975 -1.907 1.00 93.12 74 LEU A O 1
ATOM 542 N N . LEU A 1 75 ? -4.227 4.194 -0.179 1.00 93.12 75 LEU A N 1
ATOM 543 C CA . LEU A 1 75 ? -3.130 4.734 -0.975 1.00 93.12 75 LEU A CA 1
ATOM 544 C C . LEU A 1 75 ? -2.156 3.602 -1.316 1.00 93.12 75 LEU A C 1
ATOM 546 O O . LEU A 1 75 ? -1.810 2.799 -0.449 1.00 93.12 75 LEU A O 1
ATOM 550 N N . ILE A 1 76 ? -1.726 3.538 -2.569 1.00 92.81 76 ILE A N 1
ATOM 551 C CA . ILE A 1 76 ? -0.752 2.575 -3.087 1.00 92.81 76 ILE A CA 1
ATOM 552 C C . ILE A 1 76 ? 0.419 3.303 -3.747 1.00 92.81 76 ILE A C 1
ATOM 554 O O . ILE A 1 76 ? 0.297 4.481 -4.075 1.00 92.81 76 ILE A O 1
ATOM 558 N N . THR A 1 77 ? 1.542 2.611 -3.928 1.00 90.38 77 THR A N 1
ATOM 559 C CA . THR A 1 77 ? 2.702 3.115 -4.678 1.00 90.38 77 THR A CA 1
ATOM 560 C C . THR A 1 77 ? 3.195 2.066 -5.664 1.00 90.38 77 THR A C 1
ATOM 562 O O . THR A 1 77 ? 3.150 0.876 -5.343 1.00 90.38 77 THR A O 1
ATOM 565 N N . ASP A 1 78 ? 3.659 2.498 -6.832 1.00 88.00 78 ASP A N 1
ATOM 566 C CA . ASP A 1 78 ? 4.327 1.666 -7.846 1.00 88.00 78 ASP A CA 1
ATOM 567 C C . ASP A 1 78 ? 5.863 1.725 -7.756 1.00 88.00 78 ASP A C 1
ATOM 569 O O . ASP A 1 78 ? 6.555 0.918 -8.368 1.00 88.00 78 ASP A O 1
ATOM 573 N N . ASP A 1 79 ? 6.393 2.626 -6.922 1.00 84.06 79 ASP A N 1
ATOM 574 C CA . ASP A 1 79 ? 7.810 2.697 -6.569 1.00 84.06 79 ASP A CA 1
ATOM 575 C C . ASP A 1 79 ? 7.990 2.771 -5.045 1.00 84.06 79 ASP A C 1
ATOM 577 O O . ASP A 1 79 ? 7.745 3.796 -4.399 1.00 84.06 79 ASP A O 1
ATOM 581 N N . TRP A 1 80 ? 8.440 1.673 -4.438 1.00 80.00 80 TRP A N 1
ATOM 582 C CA . TRP A 1 80 ? 8.715 1.591 -3.002 1.00 80.00 80 TRP A CA 1
ATOM 583 C C . TRP A 1 80 ? 9.915 2.448 -2.583 1.00 80.00 80 TRP A C 1
ATOM 585 O O . TRP A 1 80 ? 9.959 2.973 -1.465 1.00 80.00 80 TRP A O 1
ATOM 595 N N . GLY A 1 81 ? 10.910 2.578 -3.466 1.00 70.62 81 GLY A N 1
ATOM 596 C CA . GLY A 1 81 ? 12.114 3.373 -3.227 1.00 70.62 81 GLY A CA 1
ATOM 597 C C . GLY A 1 81 ? 11.818 4.870 -3.218 1.00 70.62 81 GLY A C 1
ATOM 598 O O . GLY A 1 81 ? 12.433 5.613 -2.456 1.00 70.62 81 GLY A O 1
ATOM 599 N N . SER A 1 82 ? 10.820 5.287 -3.997 1.00 69.19 82 SER A N 1
ATOM 600 C CA . SER A 1 82 ? 10.375 6.674 -4.129 1.00 69.19 82 SER A CA 1
ATOM 601 C C . SER A 1 82 ? 9.080 6.970 -3.366 1.00 69.19 82 SER A C 1
ATOM 603 O O . SER A 1 82 ? 8.405 7.940 -3.670 1.00 69.19 82 SER A O 1
ATOM 605 N N . ARG A 1 83 ? 8.727 6.186 -2.335 1.00 65.50 83 ARG A N 1
ATOM 606 C CA . ARG A 1 83 ? 7.433 6.249 -1.608 1.00 65.50 83 ARG A CA 1
ATOM 607 C C . ARG A 1 83 ? 6.975 7.624 -1.089 1.00 65.50 83 ARG A C 1
ATOM 609 O O . ARG A 1 83 ? 5.840 7.738 -0.648 1.00 65.50 83 ARG A O 1
ATOM 616 N N . ASN A 1 84 ? 7.832 8.644 -1.085 1.00 66.31 84 ASN A N 1
ATOM 617 C CA . ASN A 1 84 ? 7.499 10.020 -0.693 1.00 66.31 84 ASN A CA 1
ATOM 618 C C . ASN A 1 84 ? 7.325 10.968 -1.895 1.00 66.31 84 ASN A C 1
ATOM 620 O O . ASN A 1 84 ? 7.119 12.163 -1.703 1.00 66.31 84 ASN A O 1
ATOM 624 N N . SER A 1 85 ? 7.415 10.451 -3.117 1.00 67.94 85 SER A N 1
ATOM 625 C CA . SER A 1 85 ? 7.254 11.208 -4.348 1.00 67.94 85 SER A CA 1
ATOM 626 C C . SER A 1 85 ? 5.785 11.194 -4.766 1.00 67.94 85 SER A C 1
ATOM 628 O O . SER A 1 85 ? 5.216 10.122 -4.970 1.00 67.94 85 SER A O 1
ATOM 630 N N . PRO A 1 86 ? 5.145 12.361 -4.933 1.00 64.88 86 PRO A N 1
ATOM 631 C CA . PRO A 1 86 ? 3.728 12.430 -5.287 1.00 64.88 86 PRO A CA 1
ATOM 632 C C . PRO A 1 86 ? 3.410 11.820 -6.664 1.00 64.88 86 PRO A C 1
ATOM 634 O O . PRO A 1 86 ? 2.265 11.467 -6.911 1.00 64.88 86 PRO A O 1
ATOM 637 N N . GLY A 1 87 ? 4.406 11.651 -7.544 1.00 77.31 87 GLY A N 1
ATOM 638 C CA . GLY A 1 87 ? 4.232 11.057 -8.876 1.00 77.31 87 GLY A CA 1
ATOM 639 C C . GLY A 1 87 ? 4.109 9.529 -8.915 1.00 77.31 87 GLY A C 1
ATOM 640 O O . GLY A 1 87 ? 3.822 8.995 -9.978 1.00 77.31 87 GLY A O 1
ATOM 641 N N . THR A 1 88 ? 4.328 8.833 -7.796 1.00 84.25 88 THR A N 1
ATOM 642 C CA . THR A 1 88 ? 4.296 7.357 -7.723 1.00 84.25 88 THR A CA 1
ATOM 643 C C . THR A 1 88 ? 3.167 6.848 -6.830 1.00 84.25 88 THR A C 1
ATOM 645 O O . THR A 1 88 ? 3.073 5.655 -6.562 1.00 84.25 88 THR A O 1
ATOM 648 N N . GLN A 1 89 ? 2.325 7.746 -6.306 1.00 89.75 89 GLN A N 1
ATOM 649 C CA . GLN A 1 89 ? 1.276 7.420 -5.346 1.00 89.75 89 GLN A CA 1
ATOM 650 C C . GLN A 1 89 ? -0.112 7.520 -5.977 1.00 89.75 89 GLN A C 1
ATOM 652 O O . GLN A 1 89 ? -0.466 8.528 -6.584 1.00 89.75 89 GLN A O 1
ATOM 657 N N . PHE A 1 90 ? -0.938 6.499 -5.754 1.00 92.25 90 PHE A N 1
ATOM 658 C CA . PHE A 1 90 ? -2.264 6.389 -6.360 1.00 92.25 90 PHE A CA 1
ATOM 659 C C . PHE A 1 90 ? -3.308 6.015 -5.313 1.00 92.25 90 PHE A C 1
ATOM 661 O O . PHE A 1 90 ? -3.037 5.249 -4.388 1.00 92.25 90 PHE A O 1
ATOM 668 N N . SER A 1 91 ? -4.523 6.546 -5.445 1.00 93.62 91 SER A N 1
ATOM 669 C CA . SER A 1 91 ? -5.615 6.264 -4.511 1.00 93.62 91 SER A CA 1
ATOM 670 C C . SER A 1 91 ? -6.580 5.231 -5.087 1.00 93.62 91 SER A C 1
ATOM 672 O O . SER A 1 91 ? -7.244 5.495 -6.084 1.00 93.62 91 SER A O 1
ATOM 674 N N . LEU A 1 92 ? -6.703 4.086 -4.419 1.00 94.25 92 LEU A N 1
ATOM 675 C CA . LEU A 1 92 ? -7.707 3.062 -4.683 1.00 94.25 92 LEU A CA 1
ATOM 676 C C . LEU A 1 92 ? -8.993 3.360 -3.921 1.00 94.25 92 LEU A C 1
ATOM 678 O O . LEU A 1 92 ? -9.012 3.407 -2.684 1.00 94.25 92 LEU A O 1
ATOM 682 N N . ARG A 1 93 ? -10.097 3.502 -4.651 1.00 95.56 93 ARG A N 1
ATOM 683 C CA . ARG A 1 93 ? -11.429 3.573 -4.049 1.00 95.56 93 ARG A CA 1
ATOM 684 C C . ARG A 1 93 ? -11.875 2.194 -3.552 1.00 95.56 93 ARG A C 1
ATOM 686 O O . ARG A 1 93 ? -11.318 1.174 -3.963 1.00 95.56 93 ARG A O 1
ATOM 693 N N . PRO A 1 94 ? -12.895 2.163 -2.686 1.00 95.12 94 PRO A N 1
ATOM 694 C CA . PRO A 1 94 ? -13.660 0.958 -2.433 1.00 95.12 94 PRO A CA 1
ATOM 695 C C . PRO A 1 94 ? -13.990 0.156 -3.691 1.00 95.12 94 PRO A C 1
ATOM 697 O O . PRO A 1 94 ? -14.496 0.698 -4.673 1.00 95.12 94 PRO A O 1
ATOM 700 N N . GLY A 1 95 ? -13.702 -1.140 -3.654 1.00 93.44 95 GLY A N 1
ATOM 701 C CA . GLY A 1 95 ? -13.957 -2.072 -4.745 1.00 93.44 95 GLY A CA 1
ATOM 702 C C . GLY A 1 95 ? -12.965 -2.014 -5.907 1.00 93.44 95 GLY A C 1
ATOM 703 O O . GLY A 1 95 ? -13.198 -2.741 -6.867 1.00 93.44 95 GLY A O 1
ATOM 704 N N . GLN A 1 96 ? -11.888 -1.219 -5.831 1.00 94.94 96 GLN A N 1
ATOM 705 C CA . GLN A 1 96 ? -10.872 -1.098 -6.889 1.00 94.94 96 GLN A CA 1
ATOM 706 C C . GLN A 1 96 ? -9.572 -1.847 -6.578 1.00 94.94 96 GLN A C 1
ATOM 708 O O . GLN A 1 96 ? -9.189 -2.028 -5.415 1.00 94.94 96 GLN A O 1
ATOM 713 N N . ASP A 1 97 ? -8.856 -2.240 -7.631 1.00 93.38 97 ASP A N 1
ATOM 714 C CA . ASP A 1 97 ? -7.471 -2.700 -7.590 1.00 93.38 97 ASP A CA 1
ATOM 715 C C . ASP 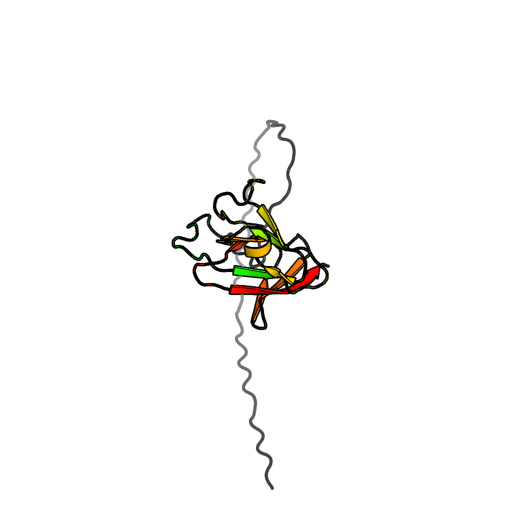A 1 97 ? -6.496 -1.767 -8.329 1.00 93.38 97 ASP A C 1
ATOM 717 O O . ASP A 1 97 ? -6.891 -0.797 -8.969 1.00 93.38 97 ASP A O 1
A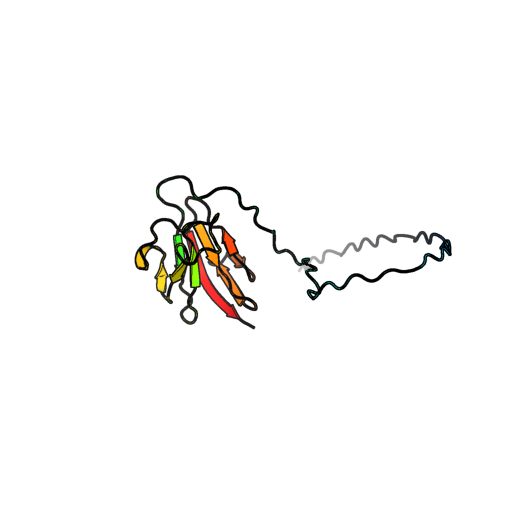TOM 721 N N . GLY A 1 98 ? -5.193 -2.053 -8.214 1.00 90.38 98 GLY A N 1
ATOM 722 C CA . GLY A 1 98 ? -4.126 -1.277 -8.862 1.00 90.38 98 GLY A CA 1
ATOM 723 C C . GLY A 1 98 ? -4.353 -0.993 -10.354 1.00 90.38 98 GLY A C 1
ATOM 724 O O . GLY A 1 98 ? -4.078 0.115 -10.812 1.00 90.38 98 GLY A O 1
ATOM 725 N N . ARG A 1 99 ? -4.918 -1.940 -11.114 1.00 90.69 99 ARG A N 1
ATOM 726 C CA . ARG A 1 99 ? -5.142 -1.769 -12.556 1.00 90.69 99 ARG A CA 1
ATOM 727 C C . ARG A 1 99 ? -6.192 -0.711 -12.856 1.00 90.69 99 ARG A C 1
ATOM 729 O O . ARG A 1 99 ? -6.063 -0.018 -13.861 1.00 90.69 99 ARG A O 1
ATOM 736 N N . ASP A 1 100 ? -7.178 -0.549 -11.978 1.00 93.31 100 ASP A N 1
ATOM 737 C CA . ASP A 1 100 ? -8.244 0.446 -12.143 1.00 93.31 100 ASP A CA 1
ATOM 738 C C . ASP A 1 100 ? -7.717 1.887 -12.073 1.00 93.31 100 ASP A C 1
ATOM 740 O O . ASP A 1 100 ? -8.383 2.816 -12.527 1.00 93.31 100 ASP A O 1
ATOM 744 N N . VAL A 1 101 ? -6.517 2.080 -11.517 1.00 90.88 101 VAL A N 1
ATOM 745 C CA . VAL A 1 101 ? -5.830 3.378 -11.435 1.00 90.88 101 VAL A CA 1
ATOM 746 C C . VAL A 1 101 ? -4.596 3.455 -12.338 1.00 90.88 101 VAL A C 1
ATOM 748 O O . VAL A 1 101 ? -3.755 4.329 -12.156 1.00 90.88 101 VAL A O 1
ATOM 751 N N . GLY A 1 102 ? -4.476 2.548 -13.313 1.00 88.62 102 GLY A N 1
ATOM 752 C CA . GLY A 1 102 ? -3.361 2.522 -14.264 1.00 88.62 102 GLY A CA 1
ATOM 753 C C . GLY A 1 102 ? -2.054 1.963 -13.697 1.00 88.62 102 GLY A C 1
ATOM 754 O O . GLY A 1 102 ? -1.039 1.968 -14.389 1.00 88.62 102 GLY A O 1
ATOM 755 N N . VAL A 1 103 ? -2.070 1.434 -12.471 1.00 88.62 103 VAL A N 1
ATOM 756 C CA . VAL A 1 103 ? -0.897 0.839 -11.829 1.00 88.62 103 VAL A CA 1
ATOM 757 C C . VAL A 1 103 ? -0.892 -0.659 -12.084 1.00 88.62 103 VAL A C 1
ATOM 759 O O . VAL A 1 103 ? -1.622 -1.435 -11.463 1.00 88.62 103 VAL A O 1
ATOM 762 N N . ARG A 1 104 ? -0.041 -1.089 -13.015 1.00 82.50 104 ARG A N 1
ATOM 763 C CA . ARG A 1 104 ? 0.146 -2.518 -13.286 1.00 82.50 104 ARG A CA 1
ATOM 764 C C . ARG A 1 104 ? 0.887 -3.220 -12.148 1.00 82.50 104 ARG A C 1
ATOM 766 O O . ARG A 1 104 ? 0.559 -4.365 -11.843 1.00 82.50 104 ARG A O 1
ATOM 773 N N . ASP A 1 105 ? 1.826 -2.502 -11.540 1.00 84.44 105 ASP A N 1
ATOM 774 C CA . ASP A 1 105 ? 2.846 -3.026 -10.644 1.00 84.44 105 ASP A CA 1
ATOM 775 C C . ASP A 1 105 ? 2.779 -2.285 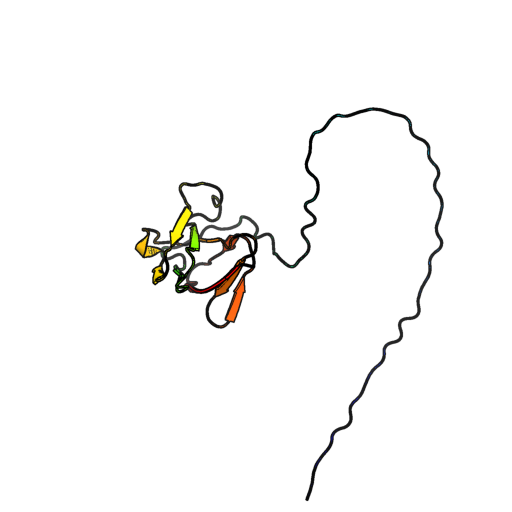-9.301 1.00 84.44 105 ASP A C 1
ATOM 777 O O . ASP A 1 105 ? 3.205 -1.141 -9.194 1.00 84.44 105 ASP A O 1
ATOM 781 N N . VAL A 1 106 ? 2.173 -2.905 -8.280 1.00 88.88 106 VAL A N 1
ATOM 782 C CA . VAL A 1 106 ? 1.997 -2.263 -6.966 1.00 88.88 106 VAL A CA 1
ATOM 783 C C . VAL A 1 106 ? 3.092 -2.709 -6.011 1.00 88.88 106 VAL A C 1
ATOM 785 O O . VAL A 1 106 ? 3.055 -3.817 -5.479 1.00 88.88 106 VAL A O 1
ATOM 788 N N . ASP A 1 107 ? 4.004 -1.796 -5.718 1.00 87.81 107 ASP A N 1
ATOM 789 C CA . ASP A 1 107 ? 5.147 -1.979 -4.826 1.00 87.81 107 ASP A CA 1
ATOM 790 C C . ASP A 1 107 ? 4.756 -1.900 -3.336 1.00 87.81 107 ASP A C 1
ATOM 792 O O . ASP A 1 107 ? 5.418 -2.461 -2.451 1.00 87.81 107 ASP A O 1
ATOM 796 N N . GLY A 1 108 ? 3.658 -1.212 -3.015 1.00 90.06 108 GLY A N 1
ATOM 797 C CA . GLY A 1 108 ? 3.224 -1.060 -1.632 1.00 90.06 108 GLY A CA 1
ATOM 798 C C . GLY A 1 108 ? 1.885 -0.374 -1.432 1.00 90.06 108 GLY A C 1
ATOM 799 O O . GLY A 1 108 ? 1.300 0.183 -2.355 1.00 90.06 108 GLY A O 1
ATOM 800 N N . PHE A 1 109 ? 1.413 -0.393 -0.187 1.00 91.81 109 PHE A N 1
ATOM 801 C CA . PHE A 1 109 ? 0.234 0.351 0.254 1.00 91.81 109 PHE A CA 1
ATOM 802 C C . PHE A 1 109 ? 0.494 1.079 1.571 1.00 91.81 109 PHE A C 1
ATOM 804 O O . PHE A 1 109 ? 1.287 0.630 2.399 1.00 91.81 109 PHE A O 1
ATOM 811 N N . TRP A 1 110 ? -0.185 2.200 1.773 1.00 91.62 110 TRP A N 1
ATOM 812 C CA . TRP A 1 110 ? -0.081 3.021 2.972 1.00 91.62 110 TRP A CA 1
ATOM 813 C C . TRP A 1 110 ? -1.309 2.861 3.859 1.00 91.62 110 TRP A C 1
ATOM 815 O O . TRP A 1 110 ? -2.449 2.858 3.393 1.00 91.62 110 TRP A O 1
ATOM 825 N N . VAL A 1 111 ? -1.060 2.774 5.161 1.00 92.00 111 VAL A N 1
ATOM 826 C CA . VAL A 1 111 ? -2.080 2.789 6.205 1.00 92.00 111 VAL A CA 1
ATOM 827 C C . VAL A 1 111 ? -1.942 4.086 6.984 1.00 92.00 111 VAL A C 1
ATOM 829 O O . VAL A 1 111 ? -0.884 4.367 7.549 1.00 92.00 111 VAL A O 1
ATOM 832 N N . GLY A 1 112 ? -3.024 4.863 7.021 1.00 88.81 112 GLY A N 1
ATOM 833 C CA . GLY A 1 112 ? -3.056 6.142 7.720 1.00 88.81 112 GLY A CA 1
ATOM 834 C C . GLY A 1 112 ? -2.703 6.027 9.212 1.00 88.81 112 GLY A C 1
ATOM 835 O O . GLY A 1 112 ? -2.933 4.977 9.826 1.00 88.81 112 GLY A O 1
ATOM 836 N N . PRO A 1 113 ? -2.167 7.098 9.824 1.00 91.00 113 PRO A N 1
ATOM 837 C CA . PRO A 1 113 ? -2.039 7.197 11.277 1.00 91.00 113 PRO A CA 1
ATOM 838 C C . PRO A 1 113 ? -3.368 6.879 11.976 1.00 91.00 113 PRO A C 1
ATOM 840 O O . PRO A 1 113 ? -4.429 7.248 11.483 1.00 91.00 113 PRO A O 1
ATOM 843 N N . GLY A 1 114 ? -3.322 6.151 13.095 1.00 92.44 114 GLY A N 1
ATOM 844 C CA . GLY A 1 114 ? -4.528 5.727 13.827 1.00 92.44 114 GLY A CA 1
ATOM 845 C C . GLY A 1 114 ? -5.337 4.601 13.163 1.00 92.44 114 GLY A C 1
ATOM 846 O O . GLY A 1 114 ? -6.247 4.054 13.786 1.00 92.44 114 GLY A O 1
ATOM 847 N N . CYS A 1 115 ? -4.988 4.188 11.940 1.00 91.94 115 CYS A N 1
ATOM 848 C CA . CYS A 1 115 ? -5.689 3.137 11.211 1.00 91.94 115 CYS A CA 1
ATOM 849 C C . CYS A 1 115 ? -4.982 1.778 11.279 1.00 91.94 115 CYS A C 1
ATOM 851 O O . CYS A 1 115 ? -3.768 1.659 11.453 1.00 91.94 115 CYS A O 1
ATOM 853 N N . LYS A 1 116 ? -5.770 0.719 11.110 1.00 94.06 116 LYS A N 1
ATOM 854 C CA . LYS A 1 116 ? -5.317 -0.653 10.890 1.00 94.06 116 LYS A CA 1
ATOM 855 C C . LYS A 1 116 ? -6.064 -1.228 9.702 1.00 94.06 116 LYS A C 1
ATOM 857 O O . LYS A 1 116 ? -7.262 -0.993 9.562 1.00 94.06 116 LYS A O 1
ATOM 862 N N . VAL A 1 117 ? -5.381 -2.020 8.888 1.00 93.12 117 VAL A N 1
ATOM 863 C CA . VAL A 1 117 ? -6.000 -2.691 7.741 1.00 93.12 117 VAL A CA 1
ATOM 864 C C . VAL A 1 117 ? -5.870 -4.194 7.861 1.00 93.12 117 VAL A C 1
ATOM 866 O O . VAL A 1 117 ? -4.851 -4.712 8.320 1.00 93.12 117 VAL A O 1
ATOM 869 N N . LYS A 1 118 ? -6.900 -4.910 7.433 1.00 93.75 118 LYS A N 1
ATOM 870 C CA . LYS A 1 118 ? -6.921 -6.367 7.404 1.00 93.75 118 LYS A CA 1
ATOM 871 C C . LYS A 1 118 ? -6.644 -6.847 5.979 1.00 93.75 118 LYS A C 1
ATOM 873 O O . LYS A 1 118 ? -7.421 -6.565 5.073 1.00 93.75 118 LYS A O 1
ATOM 878 N N . LYS A 1 119 ? -5.539 -7.567 5.771 1.00 87.31 119 LYS A N 1
ATOM 879 C CA . LYS A 1 119 ? -5.199 -8.232 4.502 1.00 87.31 119 LYS A CA 1
ATOM 880 C C . LYS A 1 119 ? -5.741 -9.657 4.540 1.00 87.31 119 LYS A C 1
ATOM 882 O O . LYS A 1 119 ? -5.160 -10.529 5.195 1.00 87.31 119 LYS A O 1
ATOM 887 N N . ALA A 1 120 ? -6.836 -9.889 3.821 1.00 79.38 120 ALA A N 1
ATOM 888 C CA . ALA A 1 120 ? -7.589 -11.140 3.830 1.00 79.38 120 ALA A CA 1
ATOM 889 C C . ALA A 1 120 ? -7.833 -11.664 5.268 1.00 79.38 120 ALA A C 1
ATOM 891 O O . ALA A 1 120 ? -7.763 -10.928 6.248 1.00 79.38 120 ALA A O 1
ATOM 892 N N . TRP A 1 121 ? -8.133 -12.947 5.439 1.00 68.94 121 TRP A N 1
ATOM 893 C CA . TRP A 1 121 ? -8.461 -13.514 6.754 1.00 68.94 121 TRP A CA 1
ATOM 894 C C . TRP A 1 121 ? -7.259 -13.699 7.699 1.00 68.94 121 TRP A C 1
ATOM 896 O O . TRP A 1 121 ? -7.437 -14.245 8.781 1.00 68.94 121 TRP A O 1
ATOM 906 N N . ILE A 1 122 ? -6.050 -13.263 7.319 1.00 69.56 122 ILE A N 1
ATOM 907 C CA . ILE A 1 122 ? -4.806 -13.816 7.884 1.00 69.56 122 ILE A CA 1
ATOM 908 C C . ILE A 1 122 ? -3.957 -12.778 8.632 1.00 69.56 122 ILE A C 1
ATOM 910 O O . ILE A 1 122 ? -3.358 -13.121 9.649 1.00 69.56 122 ILE A O 1
ATOM 914 N N . ARG A 1 123 ? -3.856 -11.521 8.167 1.00 86.25 123 ARG A N 1
ATOM 915 C CA . ARG A 1 123 ? -2.954 -10.526 8.787 1.00 86.25 123 ARG A CA 1
ATOM 916 C C . ARG A 1 123 ? -3.569 -9.141 8.914 1.00 86.25 123 ARG A C 1
ATOM 918 O O . ARG A 1 123 ? -4.229 -8.660 7.998 1.00 86.25 123 ARG A O 1
ATOM 925 N N . THR A 1 124 ? -3.260 -8.482 10.025 1.00 91.12 124 THR A N 1
ATOM 926 C CA . THR A 1 124 ? -3.567 -7.069 10.263 1.00 91.12 124 THR A CA 1
ATOM 927 C C . THR A 1 124 ? -2.280 -6.257 10.176 1.00 91.12 124 THR A C 1
ATOM 929 O O . THR A 1 124 ? -1.259 -6.661 10.728 1.00 91.12 124 THR A O 1
ATOM 932 N N . TYR A 1 125 ? -2.337 -5.113 9.505 1.00 90.81 125 TYR A N 1
ATOM 933 C CA . TYR A 1 125 ? -1.235 -4.169 9.356 1.00 90.81 125 TYR A CA 1
ATOM 934 C C . TYR A 1 125 ? -1.582 -2.862 10.072 1.00 90.81 125 TYR A C 1
ATOM 936 O O . TYR A 1 125 ? -2.714 -2.384 9.980 1.00 90.81 125 TYR A O 1
ATOM 944 N N . GLY A 1 126 ? -0.627 -2.323 10.831 1.00 91.44 126 GLY A N 1
ATOM 945 C CA . GLY A 1 126 ? -0.763 -1.041 11.529 1.00 91.44 126 GLY A CA 1
ATOM 946 C C . GLY A 1 126 ? -0.458 0.163 10.635 1.00 91.44 126 GLY A C 1
ATOM 947 O O . GLY A 1 126 ? -0.234 -0.019 9.439 1.00 91.44 126 GLY A O 1
ATOM 948 N N . PRO A 1 127 ? -0.413 1.379 11.202 1.00 91.94 127 PRO A N 1
ATOM 949 C CA . PRO A 1 127 ? -0.041 2.586 10.471 1.00 91.94 127 PRO A CA 1
ATOM 950 C C . PRO A 1 127 ? 1.323 2.462 9.786 1.00 91.94 127 PRO A C 1
ATOM 952 O O . PRO A 1 127 ? 2.232 1.821 10.317 1.00 91.94 127 PRO A O 1
ATOM 955 N N . GLY A 1 128 ? 1.473 3.102 8.628 1.00 89.62 128 GLY A N 1
ATOM 956 C CA . GLY A 1 128 ? 2.723 3.138 7.877 1.00 89.62 128 GLY A CA 1
ATOM 957 C C . GLY A 1 128 ? 2.632 2.544 6.472 1.00 89.62 128 GLY A C 1
ATOM 958 O O . GLY A 1 128 ? 1.588 2.065 6.028 1.00 89.62 128 GLY A O 1
ATOM 959 N N . TRP A 1 129 ? 3.763 2.580 5.766 1.00 88.69 129 TRP A N 1
ATOM 960 C CA . TRP A 1 129 ? 3.921 1.956 4.456 1.00 88.69 129 TRP A CA 1
ATOM 961 C C . TRP A 1 129 ? 4.155 0.457 4.636 1.00 88.69 129 TRP A C 1
ATOM 963 O O . TRP A 1 129 ? 5.040 0.049 5.393 1.00 88.69 129 TRP A O 1
ATOM 973 N N . HIS A 1 130 ? 3.445 -0.360 3.858 1.00 88.56 130 HIS A N 1
ATOM 974 C CA . HIS A 1 130 ? 3.599 -1.815 3.811 1.00 88.56 130 HIS A CA 1
ATOM 975 C C . HIS A 1 130 ? 3.953 -2.295 2.416 1.00 88.56 130 HIS A C 1
ATOM 977 O O . HIS A 1 130 ? 3.258 -2.008 1.442 1.00 88.56 130 HIS A O 1
ATOM 983 N N . ARG A 1 131 ? 5.047 -3.050 2.341 1.00 86.50 131 ARG A N 1
ATOM 984 C CA . ARG A 1 131 ? 5.597 -3.508 1.074 1.00 86.50 131 ARG A CA 1
ATOM 985 C C . ARG A 1 131 ? 4.816 -4.696 0.537 1.00 86.50 131 ARG A C 1
ATOM 987 O O . ARG A 1 131 ? 4.524 -5.642 1.276 1.00 86.50 131 ARG A O 1
ATOM 994 N N . VAL A 1 132 ? 4.550 -4.667 -0.759 1.00 86.81 132 VAL A N 1
ATOM 995 C CA . VAL A 1 132 ? 4.065 -5.806 -1.533 1.00 86.81 132 VAL A CA 1
ATOM 996 C C . VAL A 1 132 ? 5.275 -6.426 -2.235 1.00 86.81 132 VAL A C 1
ATOM 998 O O . VAL A 1 132 ? 6.207 -5.731 -2.624 1.00 86.81 132 VAL A O 1
ATOM 1001 N N . ARG A 1 133 ? 5.335 -7.759 -2.280 1.00 83.69 133 ARG A N 1
ATOM 1002 C CA . ARG A 1 133 ? 6.410 -8.480 -2.981 1.00 83.69 133 ARG A CA 1
ATOM 1003 C C . ARG A 1 133 ? 5.886 -9.018 -4.306 1.00 83.69 133 ARG A C 1
ATOM 1005 O O . ARG A 1 133 ? 4.672 -9.160 -4.465 1.00 83.69 133 ARG A O 1
ATOM 1012 N N . ASP A 1 134 ? 6.801 -9.393 -5.190 1.00 82.06 134 ASP A N 1
ATOM 1013 C CA . ASP A 1 134 ? 6.476 -10.034 -6.463 1.00 82.06 134 ASP A CA 1
ATOM 1014 C C . ASP A 1 134 ? 5.505 -11.211 -6.263 1.00 82.06 134 ASP A C 1
ATOM 1016 O O . ASP A 1 134 ? 5.595 -11.966 -5.286 1.00 82.06 134 ASP A O 1
ATOM 1020 N N . GLY A 1 135 ? 4.514 -11.316 -7.152 1.00 80.19 135 GLY A N 1
ATOM 1021 C CA . GLY A 1 135 ? 3.467 -12.341 -7.091 1.00 80.19 135 GLY A CA 1
ATOM 1022 C C . GLY A 1 135 ? 2.490 -12.252 -5.905 1.00 80.19 135 GLY A C 1
ATOM 1023 O O . GLY A 1 135 ? 1.581 -13.078 -5.812 1.00 80.19 135 GLY A O 1
ATOM 1024 N N . GLN A 1 136 ? 2.614 -11.281 -4.988 1.00 85.00 136 GLN A N 1
ATOM 1025 C CA . GLN A 1 136 ? 1.708 -11.183 -3.839 1.00 85.00 136 GLN A CA 1
ATOM 1026 C C . GLN A 1 136 ? 0.438 -10.392 -4.136 1.00 85.00 136 GLN A C 1
ATOM 1028 O O . GLN A 1 136 ? 0.479 -9.208 -4.455 1.00 85.00 136 GLN A O 1
ATOM 1033 N N . ILE A 1 137 ? -0.715 -11.000 -3.856 1.00 86.25 137 ILE A N 1
ATOM 1034 C CA . ILE A 1 137 ? -1.997 -10.292 -3.846 1.00 86.25 137 ILE A CA 1
ATOM 1035 C C . ILE A 1 137 ? -2.311 -9.817 -2.419 1.00 86.25 137 ILE A C 1
ATOM 1037 O O . ILE A 1 137 ? -2.480 -10.600 -1.481 1.00 86.25 137 ILE A O 1
ATOM 1041 N N . ALA A 1 138 ? -2.394 -8.504 -2.242 1.00 89.50 138 ALA A N 1
ATOM 1042 C CA . ALA A 1 138 ? -2.835 -7.824 -1.038 1.00 89.50 138 ALA A CA 1
ATOM 1043 C C . ALA A 1 138 ? -4.294 -7.390 -1.165 1.00 89.50 138 ALA A C 1
ATOM 1045 O O . ALA A 1 138 ? -4.622 -6.271 -1.543 1.00 89.50 138 ALA A O 1
ATOM 1046 N N . ARG A 1 139 ? -5.189 -8.306 -0.799 1.00 93.19 139 ARG A N 1
ATOM 1047 C CA . ARG A 1 139 ? -6.616 -8.021 -0.678 1.00 93.19 139 ARG A CA 1
ATOM 1048 C C . ARG A 1 139 ? -6.906 -7.390 0.678 1.00 93.19 139 ARG A C 1
ATOM 1050 O O . ARG A 1 139 ? -6.988 -8.107 1.673 1.00 93.19 139 ARG A O 1
ATOM 1057 N N . ILE A 1 140 ? -7.047 -6.073 0.722 1.00 94.12 140 ILE A N 1
ATOM 1058 C CA . ILE A 1 140 ? -7.451 -5.343 1.922 1.00 94.12 140 ILE A CA 1
ATOM 1059 C C . ILE A 1 140 ? -8.964 -5.474 2.068 1.00 94.12 140 ILE A C 1
ATOM 1061 O O . ILE A 1 140 ? -9.704 -5.096 1.169 1.00 94.12 140 ILE A O 1
ATOM 1065 N N . THR A 1 141 ? -9.422 -6.100 3.149 1.00 94.12 141 THR A N 1
ATOM 1066 C CA . THR A 1 141 ? -10.838 -6.446 3.352 1.00 94.12 141 THR A CA 1
ATOM 1067 C C . THR A 1 141 ? -11.580 -5.522 4.297 1.00 94.12 141 THR A C 1
ATOM 1069 O O . THR A 1 141 ? -12.801 -5.534 4.284 1.00 94.12 141 THR A O 1
ATOM 1072 N N . ASP A 1 142 ? -10.855 -4.818 5.160 1.00 93.62 142 ASP A N 1
ATOM 1073 C CA . ASP A 1 142 ? -11.427 -3.965 6.199 1.00 93.62 142 ASP A CA 1
ATOM 1074 C C . ASP A 1 142 ? -10.362 -2.966 6.655 1.00 93.62 142 ASP A C 1
ATOM 1076 O O . ASP A 1 142 ? -9.194 -3.341 6.835 1.00 93.62 142 ASP A O 1
ATOM 1080 N N . ILE A 1 143 ? -10.764 -1.713 6.834 1.00 93.88 143 ILE A N 1
ATOM 1081 C CA . ILE A 1 143 ? -9.939 -0.623 7.346 1.00 93.88 143 ILE A CA 1
ATOM 1082 C C . ILE A 1 143 ? -10.644 -0.049 8.580 1.00 93.88 143 ILE A C 1
ATOM 1084 O O . ILE A 1 143 ? -11.789 0.392 8.524 1.00 93.88 143 ILE A O 1
ATOM 1088 N N . LYS A 1 144 ? -9.955 -0.061 9.726 1.00 93.31 144 LYS A N 1
ATOM 1089 C CA . LYS A 1 144 ? -10.466 0.474 10.995 1.00 93.31 144 LYS A CA 1
ATOM 1090 C C . LYS A 1 144 ? -9.554 1.572 11.510 1.00 93.31 144 LYS A C 1
ATOM 1092 O O . LYS A 1 144 ? -8.402 1.291 11.841 1.00 93.31 144 LYS A O 1
ATOM 1097 N N . CYS A 1 145 ? -10.084 2.780 11.633 1.00 91.44 145 CYS A N 1
ATOM 1098 C CA . CYS A 1 145 ? -9.402 3.924 12.231 1.00 91.44 145 CYS A CA 1
ATOM 1099 C C . CYS A 1 145 ? -9.987 4.217 13.617 1.00 91.44 145 CYS A C 1
ATOM 1101 O O . CYS A 1 145 ? -11.183 4.010 13.830 1.00 91.44 145 CYS A O 1
ATOM 1103 N N . ARG A 1 146 ? -9.128 4.598 14.564 1.00 84.56 146 ARG A N 1
ATOM 1104 C CA . ARG A 1 146 ? -9.490 4.976 15.935 1.00 84.56 146 ARG A CA 1
ATOM 1105 C C . ARG A 1 146 ? -9.225 6.449 16.172 1.00 84.56 146 ARG A C 1
ATOM 1107 O O . ARG A 1 146 ? -8.236 6.940 15.586 1.00 84.56 146 ARG A O 1
#

Foldseek 3Di:
DDDDDDDDDDDDDDDDDDDDDDDDDDDDDDDDDDDDDDDDDDPDDDPDPPPPLDDQADDDAAAKEFAQAQPDKKKWFNHPNPVVDPVGIDIHHHGDMCVVGVHRHTQWIAADAQKWWDFPPPDIDHGGIDGGYGPHYRYTNHMDGD

Sequence (146 aa):
MNKASRPWICVTVAFLGLVAPATPAMAAGVASPSTTRGHTAVQSDASGGRVAAGRK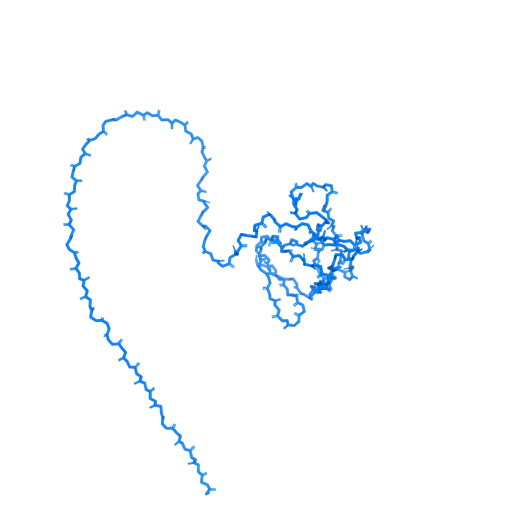CTEPLCGRVYNRDDRYRLLITDDWGSRNSPGTQFSLRPGQDGRDVGVRDVDGFWVGPGCKVKKAWIRTYGPGWHRVRDGQIARITDIKCR

Secondary structure (DSSP, 8-state):
----PPPP----------PPPPPP---------------------SS-----S-----SS---EEEE--SS--EEEES-STTTT-GGGEEEEPTTEEGGGGT-SS--EEEE-TTEEEEETTTEEE-SEEEEPPTT-EEEEEEEEE-

Organism: NCBI:txid509200

pLDDT: mean 72.69, std 19.87, range [32.59, 95.56]

Radius of gyration: 25.11 Å; chains: 1; bounding box: 50×72×60 Å